Protein AF-A0A7C9AWC9-F1 (afdb_monomer_lite)

Sequence (122 aa):
KKFRRVVVIHDTLMASVVQDVKHISNAESFALQSVSAFTVFLYIWDSMKEKPFQIDPEMIPCIPSSKGCFTLEFANFIAKEYEVLDFESGRLFNTCRLLEGKYMELLERLPINTNKKLFAVG

Structure (mmCIF, N/CA/C/O backbone):
data_AF-A0A7C9AWC9-F1
#
_entry.id   AF-A0A7C9AWC9-F1
#
loop_
_atom_site.group_PDB
_atom_site.id
_atom_site.type_symbol
_atom_site.label_atom_id
_atom_site.label_alt_id
_atom_site.label_comp_id
_atom_site.label_asym_id
_atom_site.label_entity_id
_atom_site.label_seq_id
_atom_site.pdbx_PDB_ins_code
_atom_site.Cartn_x
_atom_site.Cartn_y
_atom_site.Cartn_z
_atom_site.occupancy
_atom_site.B_iso_or_equiv
_atom_site.auth_seq_id
_atom_site.auth_comp_id
_atom_site.auth_asym_id
_atom_site.auth_atom_id
_atom_site.pdbx_PDB_model_num
ATOM 1 N N . LYS A 1 1 ? -25.455 6.642 21.117 1.00 57.78 1 LYS A N 1
ATOM 2 C CA . LYS A 1 1 ? -25.239 5.340 20.430 1.00 57.78 1 LYS A CA 1
ATOM 3 C C . LYS A 1 1 ? -23.757 4.993 20.529 1.00 57.78 1 LYS A C 1
ATOM 5 O O . LYS A 1 1 ? -22.956 5.864 20.227 1.00 57.78 1 LYS A O 1
ATOM 10 N N . LYS A 1 2 ? -23.390 3.782 20.966 1.00 80.38 2 LYS A N 1
ATOM 11 C CA . LYS A 1 2 ? -21.998 3.299 20.977 1.00 80.38 2 LYS A CA 1
ATOM 12 C C . LYS A 1 2 ? -21.868 2.249 19.874 1.00 80.38 2 LYS A C 1
ATOM 14 O O . LYS A 1 2 ? -22.578 1.249 19.912 1.00 80.38 2 LYS A O 1
ATOM 19 N N . PHE A 1 3 ? -21.052 2.511 18.857 1.00 88.50 3 PHE A N 1
ATOM 20 C CA . PHE A 1 3 ? -20.806 1.542 17.787 1.00 88.50 3 PHE A CA 1
ATOM 21 C C . PHE A 1 3 ? -19.911 0.412 18.308 1.00 88.50 3 PHE A C 1
ATOM 23 O O . PHE A 1 3 ? -18.981 0.666 19.069 1.00 88.50 3 PHE A O 1
ATOM 30 N N . ARG A 1 4 ? -20.181 -0.837 17.904 1.00 93.25 4 ARG A N 1
ATOM 31 C CA . ARG A 1 4 ? -19.374 -1.998 18.325 1.00 93.25 4 ARG A CA 1
ATOM 32 C C . ARG A 1 4 ? -17.956 -1.949 17.749 1.00 93.25 4 ARG A C 1
ATOM 34 O O . ARG A 1 4 ? -17.011 -2.285 18.446 1.00 93.25 4 ARG A O 1
ATOM 41 N N . ARG A 1 5 ? -17.832 -1.532 16.489 1.00 95.25 5 ARG A N 1
ATOM 42 C CA . ARG A 1 5 ? -16.582 -1.416 15.733 1.00 95.25 5 ARG A CA 1
ATOM 43 C C . ARG A 1 5 ? -16.707 -0.225 14.795 1.00 95.25 5 ARG A C 1
ATOM 45 O O . ARG A 1 5 ? -17.771 -0.040 14.203 1.00 95.25 5 ARG A O 1
ATOM 52 N N . VAL A 1 6 ? -15.646 0.558 14.683 1.00 95.75 6 VAL A N 1
ATOM 53 C CA . VAL A 1 6 ? -15.516 1.659 13.729 1.00 95.75 6 VAL A CA 1
ATOM 54 C C . VAL A 1 6 ? -14.406 1.285 12.757 1.00 95.75 6 VAL A C 1
ATOM 56 O O . VAL A 1 6 ? -13.356 0.813 13.173 1.00 95.75 6 VAL A O 1
ATOM 59 N N . VAL A 1 7 ? -14.651 1.447 11.462 1.00 96.94 7 VAL A N 1
ATOM 60 C CA . VAL A 1 7 ? -13.637 1.214 10.432 1.00 96.94 7 VAL A CA 1
ATOM 61 C C . VAL A 1 7 ? -13.411 2.529 9.711 1.00 96.94 7 VAL A C 1
ATOM 63 O O . VAL A 1 7 ? -14.366 3.126 9.216 1.00 96.94 7 VAL A O 1
ATOM 66 N N . VAL A 1 8 ? -12.162 2.981 9.678 1.00 97.62 8 VAL A N 1
ATOM 67 C CA . VAL A 1 8 ? -11.756 4.199 8.978 1.00 97.62 8 VAL A CA 1
ATOM 68 C C . VAL A 1 8 ? -10.982 3.800 7.733 1.00 97.62 8 VAL A C 1
ATOM 70 O O . VAL A 1 8 ? -9.900 3.232 7.826 1.00 97.62 8 VAL A O 1
ATOM 73 N N . ILE A 1 9 ? -11.536 4.093 6.562 1.00 97.75 9 ILE A N 1
ATOM 74 C CA . ILE A 1 9 ? -10.826 3.945 5.291 1.00 97.75 9 ILE A CA 1
ATOM 75 C C . ILE A 1 9 ? -10.376 5.337 4.873 1.00 97.75 9 ILE A C 1
ATOM 77 O O . ILE A 1 9 ? -11.185 6.263 4.850 1.00 97.75 9 ILE A O 1
ATOM 81 N N . HIS A 1 10 ? -9.096 5.486 4.567 1.00 97.44 10 HIS A N 1
ATOM 82 C CA . HIS A 1 10 ? -8.514 6.761 4.167 1.00 97.44 10 HIS A CA 1
ATOM 83 C C . HIS A 1 10 ? -7.586 6.564 2.975 1.00 97.44 10 HIS A C 1
ATOM 85 O O . HIS A 1 10 ? -7.030 5.483 2.796 1.00 97.44 10 HIS A O 1
ATOM 91 N N . ASP A 1 11 ? -7.398 7.605 2.170 1.00 96.88 11 ASP A N 1
ATOM 92 C CA . ASP A 1 11 ? -6.345 7.595 1.157 1.00 96.88 11 ASP A CA 1
ATOM 93 C C . ASP A 1 11 ? -4.965 7.524 1.837 1.00 96.88 11 ASP A C 1
ATOM 95 O O . ASP A 1 11 ? -4.769 8.028 2.951 1.00 96.88 11 ASP A O 1
ATOM 99 N N . THR A 1 12 ? -4.002 6.877 1.185 1.00 95.44 12 THR A N 1
ATOM 100 C CA . THR A 1 12 ? -2.618 6.787 1.677 1.00 95.44 12 THR A CA 1
ATOM 101 C C . THR A 1 12 ? -1.940 8.141 1.875 1.00 95.44 12 THR A C 1
ATOM 103 O O . THR A 1 12 ? -1.086 8.249 2.747 1.00 95.44 12 THR A O 1
ATOM 106 N N . LEU A 1 13 ? -2.357 9.178 1.142 1.00 96.06 13 LEU A N 1
ATOM 107 C CA . LEU A 1 13 ? -1.848 10.546 1.276 1.00 96.06 13 LEU A CA 1
ATOM 108 C C . LEU A 1 13 ? -2.618 11.395 2.306 1.00 96.06 13 LEU A C 1
ATOM 110 O O . LEU A 1 13 ? -2.457 12.610 2.350 1.00 96.06 13 LEU A O 1
ATOM 114 N N . MET A 1 14 ? -3.480 10.770 3.113 1.00 96.94 14 MET A N 1
ATOM 115 C CA . MET A 1 14 ? -4.240 11.414 4.196 1.00 96.94 14 MET A CA 1
ATOM 116 C C . MET A 1 14 ? -3.867 10.860 5.580 1.00 96.94 14 MET A C 1
ATOM 118 O O . MET A 1 14 ? -4.594 11.073 6.553 1.00 96.94 14 MET A O 1
ATOM 122 N N . ALA A 1 15 ? -2.761 10.122 5.676 1.00 96.31 15 ALA A N 1
ATOM 123 C CA . ALA A 1 15 ? -2.325 9.428 6.882 1.00 96.31 15 ALA A CA 1
ATOM 124 C C . ALA A 1 15 ? -2.167 10.381 8.077 1.00 96.31 15 ALA A C 1
ATOM 126 O O . ALA A 1 15 ? -2.650 10.086 9.171 1.00 96.31 15 ALA A O 1
ATOM 127 N N . SER A 1 16 ? -1.565 11.552 7.862 1.00 97.31 16 SER A N 1
ATOM 128 C CA . SER A 1 16 ? -1.347 12.563 8.904 1.00 97.31 16 SER A CA 1
ATOM 129 C C . SER A 1 16 ? -2.634 13.154 9.476 1.00 97.31 16 SER A C 1
ATOM 131 O O . SER A 1 16 ? -2.676 13.519 10.652 1.00 97.31 16 SER A O 1
ATOM 133 N N . VAL A 1 17 ? -3.704 13.189 8.682 1.00 97.12 17 VAL A N 1
ATOM 134 C CA . VAL A 1 17 ? -5.010 13.728 9.081 1.00 97.12 17 VAL A CA 1
ATOM 135 C C . VAL A 1 17 ? -5.775 12.746 9.968 1.00 97.12 17 VAL A C 1
ATOM 137 O O . VAL A 1 17 ? -6.533 13.161 10.842 1.00 97.12 17 VAL A O 1
ATOM 140 N N . VAL A 1 18 ? -5.581 11.442 9.759 1.00 96.75 18 VAL A N 1
ATOM 141 C CA . VAL A 1 18 ? -6.336 10.381 10.449 1.00 96.75 18 VAL A CA 1
ATOM 142 C C . VAL A 1 18 ? -5.506 9.587 11.464 1.00 96.75 18 VAL A C 1
ATOM 144 O O . VAL A 1 18 ? -6.009 8.627 12.045 1.00 96.75 18 VAL A O 1
ATOM 147 N N . GLN A 1 19 ? -4.257 9.980 11.717 1.00 96.69 19 GLN A N 1
ATOM 148 C CA . GLN A 1 19 ? -3.327 9.257 12.596 1.00 96.69 19 GLN A CA 1
ATOM 149 C C . GLN A 1 19 ? -3.853 9.025 14.024 1.00 96.69 19 GLN A C 1
ATOM 151 O O . GLN A 1 19 ? -3.482 8.042 14.669 1.00 96.69 19 GLN A O 1
ATOM 156 N N . ASP A 1 20 ? -4.744 9.891 14.515 1.00 96.44 20 ASP A N 1
ATOM 157 C CA . ASP A 1 20 ? -5.314 9.801 15.863 1.00 96.44 20 ASP A CA 1
ATOM 158 C C . ASP A 1 20 ? -6.317 8.650 16.021 1.00 96.44 20 ASP A C 1
ATOM 160 O O . ASP A 1 20 ? -6.676 8.287 17.143 1.00 96.44 20 ASP A O 1
ATOM 164 N N . VAL A 1 21 ? -6.730 8.008 14.918 1.00 96.12 21 VAL A N 1
ATOM 165 C CA . VAL A 1 21 ? -7.603 6.821 14.941 1.00 96.12 21 VAL A CA 1
ATOM 166 C C . VAL A 1 21 ? -7.019 5.709 15.812 1.00 96.12 21 VAL A C 1
ATOM 168 O O . VAL A 1 21 ? -7.776 5.009 16.483 1.00 96.12 21 VAL A O 1
ATOM 171 N N . LYS A 1 22 ? -5.686 5.602 15.896 1.00 94.31 22 LYS A N 1
ATOM 172 C CA . LYS A 1 22 ? -4.985 4.631 16.755 1.00 94.31 22 LYS A CA 1
ATOM 173 C C . LYS A 1 22 ? -5.307 4.764 18.249 1.00 94.31 22 LYS A C 1
ATOM 175 O O . LYS A 1 22 ? -5.092 3.825 19.008 1.00 94.31 22 LYS A O 1
ATOM 180 N N . HIS A 1 23 ? -5.810 5.921 18.684 1.00 96.06 23 HIS A N 1
ATOM 181 C CA . HIS A 1 23 ? -6.194 6.180 20.073 1.00 96.06 23 HIS A CA 1
ATOM 182 C C . HIS A 1 23 ? -7.655 5.802 20.375 1.00 96.06 23 HIS A C 1
ATOM 184 O O . HIS A 1 23 ? -8.081 5.846 21.530 1.00 96.06 23 HIS A O 1
ATOM 190 N N . ILE A 1 24 ? -8.431 5.402 19.363 1.00 95.44 24 ILE A N 1
ATOM 191 C CA . ILE A 1 24 ? -9.828 4.994 19.511 1.00 95.44 24 ILE A CA 1
ATOM 192 C C . ILE A 1 24 ? -9.885 3.471 19.687 1.00 95.44 24 ILE A C 1
ATOM 194 O O . ILE A 1 24 ? -9.673 2.709 18.751 1.00 95.44 24 ILE A O 1
ATOM 198 N N . SER A 1 25 ? -10.231 3.012 20.891 1.00 93.88 25 SER A N 1
ATOM 199 C CA . SER A 1 25 ? -10.108 1.599 21.294 1.00 93.88 25 SER A CA 1
ATOM 200 C C . SER A 1 25 ? -10.940 0.587 20.497 1.00 93.88 25 SER A C 1
ATOM 202 O O . SER A 1 25 ? -10.645 -0.604 20.528 1.00 93.88 25 SER A O 1
ATOM 204 N N . ASN A 1 26 ? -11.992 1.028 19.806 1.00 95.62 26 ASN A N 1
ATOM 205 C CA . ASN A 1 26 ? -12.842 0.187 18.962 1.00 95.62 26 ASN A CA 1
ATOM 206 C C . ASN A 1 26 ? -12.745 0.548 17.471 1.00 95.62 26 ASN A C 1
ATOM 208 O O . ASN A 1 26 ? -13.649 0.181 16.710 1.00 95.62 26 ASN A O 1
ATOM 212 N N . ALA A 1 27 ? -11.708 1.291 17.074 1.00 96.06 27 ALA A N 1
ATOM 213 C CA . ALA A 1 27 ? -11.456 1.641 15.687 1.00 96.06 27 ALA A CA 1
ATOM 214 C C . ALA A 1 27 ? -10.315 0.819 15.085 1.00 96.06 27 ALA A C 1
ATOM 216 O O . ALA A 1 27 ? -9.322 0.523 15.741 1.00 96.06 27 ALA A O 1
ATOM 217 N N . GLU A 1 28 ? -10.458 0.507 13.806 1.00 96.12 28 GLU A N 1
ATOM 218 C CA . GLU A 1 28 ? -9.381 0.024 12.947 1.00 96.12 28 GLU A CA 1
ATOM 219 C C . GLU A 1 28 ? -9.308 0.932 11.722 1.00 96.12 28 GLU A C 1
ATOM 221 O O . GLU A 1 28 ? -10.341 1.415 11.243 1.00 96.12 28 GLU A O 1
ATOM 226 N N . SER A 1 29 ? -8.106 1.147 11.196 1.00 97.25 29 SER A N 1
ATOM 227 C CA . SER A 1 29 ? -7.905 1.909 9.965 1.00 97.25 29 SER A CA 1
ATOM 228 C C . SER A 1 29 ? -7.371 1.041 8.833 1.00 97.25 29 SER A C 1
ATOM 230 O O . SER A 1 29 ? -6.636 0.078 9.050 1.00 97.25 29 SER A O 1
ATOM 232 N N . PHE A 1 30 ? -7.750 1.395 7.608 1.00 97.69 30 PHE A N 1
ATOM 233 C CA . PHE A 1 30 ? -7.255 0.786 6.383 1.00 97.69 30 PHE A CA 1
ATOM 234 C C . PHE A 1 30 ? -6.844 1.878 5.400 1.00 97.69 30 PHE A C 1
ATOM 236 O O . PHE A 1 30 ? -7.646 2.754 5.066 1.00 97.69 30 PHE A O 1
ATOM 243 N N . ALA A 1 31 ? -5.610 1.792 4.910 1.00 97.44 31 ALA A N 1
ATOM 244 C CA . ALA A 1 31 ? -5.096 2.723 3.917 1.00 97.44 31 ALA A CA 1
ATOM 245 C C . ALA A 1 31 ? -5.468 2.243 2.506 1.00 97.44 31 ALA A C 1
ATOM 247 O O . ALA A 1 31 ? -5.138 1.121 2.113 1.00 97.44 31 ALA A O 1
ATOM 248 N N . LEU A 1 32 ? -6.162 3.082 1.746 1.00 97.69 32 LEU A N 1
ATOM 249 C CA . LEU A 1 32 ? -6.547 2.832 0.365 1.00 97.69 32 LEU A CA 1
ATOM 250 C C . LEU A 1 32 ? -5.441 3.306 -0.582 1.00 97.69 32 LEU A C 1
ATOM 252 O O . LEU A 1 32 ? -5.138 4.494 -0.665 1.00 97.69 32 LEU A O 1
ATOM 256 N N . GLN A 1 33 ? -4.884 2.356 -1.322 1.00 96.31 33 GLN A N 1
ATOM 257 C CA . GLN A 1 33 ? -4.035 2.547 -2.485 1.00 96.31 33 GLN A CA 1
ATOM 258 C C . GLN A 1 33 ? -4.932 2.663 -3.716 1.00 96.31 33 GLN A C 1
ATOM 260 O O . GLN A 1 33 ? -5.451 1.673 -4.239 1.00 96.31 33 GLN A O 1
ATOM 265 N N . SER A 1 34 ? -5.154 3.904 -4.138 1.00 93.81 34 SER A N 1
ATOM 266 C CA . SER A 1 34 ? -5.959 4.255 -5.311 1.00 93.81 34 SER A CA 1
ATOM 267 C C . SER A 1 34 ? -5.199 4.081 -6.633 1.00 93.81 34 SER A C 1
ATOM 269 O O . SER A 1 34 ? -5.808 4.095 -7.702 1.00 93.81 34 SER A O 1
ATOM 271 N N . VAL A 1 35 ? -3.881 3.883 -6.557 1.00 93.75 35 VAL A N 1
ATOM 272 C CA . VAL A 1 35 ? -2.981 3.660 -7.692 1.00 93.75 35 VAL A CA 1
ATOM 273 C C . VAL A 1 35 ? -2.771 2.155 -7.908 1.00 93.75 35 VAL A C 1
ATOM 275 O O . VAL A 1 35 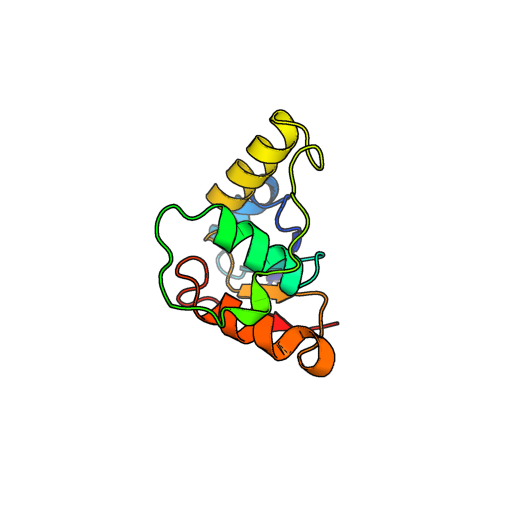? -2.887 1.362 -6.973 1.00 93.75 35 VAL A O 1
ATOM 278 N N . SER A 1 36 ? -2.453 1.760 -9.143 1.00 94.69 36 SER A N 1
ATOM 279 C CA . SER A 1 36 ? -2.211 0.362 -9.512 1.00 94.69 36 SER A CA 1
ATOM 280 C C . SER A 1 36 ? -1.118 -0.293 -8.658 1.00 94.69 36 SER A C 1
ATOM 282 O O . SER A 1 36 ? -0.125 0.350 -8.291 1.00 94.69 36 SER A O 1
ATOM 284 N N . ALA A 1 37 ? -1.270 -1.589 -8.3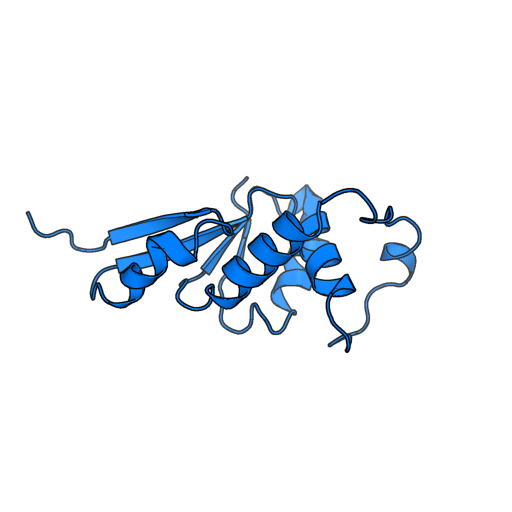63 1.00 96.00 37 ALA A N 1
ATOM 285 C CA . ALA A 1 37 ? -0.299 -2.329 -7.553 1.00 96.00 37 ALA A CA 1
ATOM 286 C C . ALA A 1 37 ? 1.088 -2.352 -8.214 1.00 96.00 37 ALA A C 1
ATOM 288 O O . ALA A 1 37 ? 2.101 -2.248 -7.521 1.00 96.00 37 ALA A O 1
ATOM 289 N N . PHE A 1 38 ? 1.125 -2.404 -9.550 1.00 93.50 38 PHE A N 1
ATOM 290 C CA . PHE A 1 38 ? 2.324 -2.202 -10.361 1.00 93.50 38 PHE A CA 1
ATOM 291 C C . PHE A 1 38 ? 3.084 -0.929 -9.978 1.00 93.50 38 PHE A C 1
ATOM 293 O O . PHE A 1 38 ? 4.267 -0.979 -9.638 1.00 93.50 38 PHE A O 1
ATOM 300 N N . THR A 1 39 ? 2.397 0.214 -10.011 1.00 91.56 39 THR A N 1
ATOM 301 C CA . THR A 1 39 ? 3.021 1.524 -9.801 1.00 91.56 39 THR A CA 1
ATOM 302 C C . THR A 1 39 ? 3.489 1.672 -8.360 1.00 91.56 39 THR A C 1
ATOM 304 O O . THR A 1 39 ? 4.607 2.122 -8.122 1.00 91.56 39 THR A O 1
ATOM 307 N N . VAL A 1 40 ? 2.662 1.249 -7.395 1.00 93.88 40 VAL A N 1
ATOM 308 C CA . VAL A 1 40 ? 3.003 1.308 -5.966 1.00 93.88 40 VAL A CA 1
ATOM 309 C C . VAL A 1 40 ? 4.231 0.449 -5.673 1.00 93.88 40 VAL A C 1
ATOM 311 O O . VAL A 1 40 ? 5.159 0.918 -5.014 1.00 93.88 40 VAL A O 1
ATOM 314 N N . PHE A 1 41 ? 4.272 -0.785 -6.189 1.00 94.00 41 PHE A N 1
ATOM 315 C CA . PHE A 1 41 ? 5.421 -1.666 -6.004 1.00 94.00 41 PHE A CA 1
ATOM 316 C C . PHE A 1 41 ? 6.696 -1.034 -6.557 1.00 94.00 41 PHE A C 1
ATOM 318 O O . PHE A 1 41 ? 7.682 -0.940 -5.833 1.00 94.00 41 PHE A O 1
ATOM 325 N N . LEU A 1 42 ? 6.677 -0.586 -7.814 1.00 90.69 42 LEU A N 1
ATOM 326 C CA . LEU A 1 42 ? 7.865 -0.043 -8.464 1.00 90.69 42 LEU A CA 1
ATOM 327 C C . LEU A 1 42 ? 8.344 1.259 -7.832 1.00 90.69 42 LEU A C 1
ATOM 329 O O . LEU A 1 42 ? 9.547 1.440 -7.686 1.00 90.69 42 LEU A O 1
ATOM 333 N N . TYR A 1 43 ? 7.426 2.133 -7.420 1.00 89.56 43 TYR A N 1
ATOM 334 C CA . TYR A 1 43 ? 7.779 3.367 -6.726 1.00 89.56 43 TYR A CA 1
ATOM 335 C C . TYR A 1 43 ? 8.497 3.075 -5.405 1.00 89.56 43 TYR A C 1
ATOM 337 O O . TYR A 1 43 ? 9.582 3.602 -5.154 1.00 89.56 43 TYR A O 1
ATOM 345 N N . ILE A 1 44 ? 7.932 2.181 -4.580 1.00 91.25 44 ILE A N 1
ATOM 346 C CA . ILE A 1 44 ? 8.576 1.775 -3.327 1.00 91.25 44 ILE A CA 1
ATOM 347 C C . ILE A 1 44 ? 9.909 1.100 -3.643 1.00 91.25 44 ILE A C 1
ATOM 349 O O . ILE A 1 44 ? 10.928 1.480 -3.074 1.00 91.25 44 ILE A O 1
ATOM 353 N N . TRP A 1 45 ? 9.923 0.158 -4.587 1.00 91.50 45 TRP A N 1
ATOM 354 C CA . TRP A 1 45 ? 11.118 -0.573 -4.982 1.00 91.50 45 TRP A CA 1
ATOM 355 C C . TRP A 1 45 ? 12.247 0.367 -5.375 1.00 91.50 45 TRP A C 1
ATOM 357 O O . TRP A 1 45 ? 13.328 0.246 -4.811 1.00 91.50 45 TRP A O 1
ATOM 367 N N . ASP A 1 46 ? 12.016 1.310 -6.290 1.00 87.69 46 ASP A N 1
ATOM 368 C CA . ASP A 1 46 ? 13.016 2.264 -6.778 1.00 87.69 46 ASP A CA 1
ATOM 369 C C . ASP A 1 46 ? 13.559 3.157 -5.653 1.00 87.69 46 ASP A C 1
ATOM 371 O O . ASP A 1 46 ? 14.770 3.347 -5.551 1.00 87.69 46 ASP A O 1
ATOM 375 N N . SER A 1 47 ? 12.693 3.585 -4.725 1.00 86.81 47 SER A N 1
ATOM 376 C CA . SER A 1 47 ? 13.081 4.422 -3.580 1.00 86.81 47 SER A CA 1
ATOM 377 C C . SER A 1 47 ? 13.987 3.723 -2.549 1.00 86.81 47 SER A C 1
ATOM 379 O O . SER A 1 47 ? 14.676 4.387 -1.768 1.00 86.81 47 SER A O 1
ATOM 381 N N . MET A 1 48 ? 14.019 2.385 -2.528 1.00 89.38 48 MET A N 1
ATOM 382 C CA . MET A 1 48 ? 14.835 1.622 -1.580 1.00 89.38 48 MET A CA 1
ATOM 383 C C . MET A 1 48 ? 16.307 1.591 -2.002 1.00 89.38 48 MET A C 1
ATOM 385 O O . MET A 1 48 ? 16.644 1.141 -3.101 1.00 89.38 48 MET A O 1
ATOM 389 N N . LYS A 1 49 ? 17.201 1.979 -1.083 1.00 91.19 49 LYS A N 1
ATOM 390 C CA . LYS A 1 49 ? 18.660 1.855 -1.265 1.00 91.19 49 LYS A CA 1
ATOM 391 C C . LYS A 1 49 ? 19.103 0.399 -1.410 1.00 91.19 49 LYS A C 1
ATOM 393 O O . LYS A 1 49 ? 19.935 0.089 -2.255 1.00 91.19 49 LYS A O 1
ATOM 398 N N . GLU A 1 50 ? 18.522 -0.485 -0.603 1.00 93.31 50 GLU A N 1
ATOM 399 C CA . GLU A 1 50 ? 18.810 -1.918 -0.595 1.00 93.31 50 GLU A CA 1
ATOM 400 C C . GLU A 1 50 ? 17.573 -2.688 -1.049 1.00 93.31 50 GLU A C 1
ATOM 402 O O . GLU A 1 50 ? 16.468 -2.461 -0.552 1.00 93.31 50 GLU A O 1
ATOM 407 N N . LYS A 1 51 ? 17.750 -3.592 -2.017 1.00 93.12 51 LYS A N 1
ATOM 408 C CA . LYS A 1 51 ? 16.656 -4.419 -2.525 1.00 93.12 51 LYS A CA 1
ATOM 409 C C . LYS A 1 51 ? 16.524 -5.663 -1.635 1.00 93.12 51 LYS A C 1
ATOM 411 O O . LYS A 1 51 ? 17.457 -6.463 -1.601 1.00 93.12 51 LYS A O 1
ATOM 416 N N . PRO A 1 52 ? 15.396 -5.859 -0.924 1.00 93.38 52 PRO A N 1
ATOM 417 C CA . PRO A 1 52 ? 15.256 -6.931 0.070 1.00 93.38 52 PRO A CA 1
ATOM 418 C C . PRO A 1 52 ? 15.190 -8.340 -0.539 1.00 93.38 52 PRO A C 1
ATOM 420 O O . PRO A 1 52 ? 15.264 -9.333 0.178 1.00 93.38 52 PRO A O 1
ATOM 423 N N . PHE A 1 53 ? 15.016 -8.445 -1.856 1.00 94.19 53 PHE A N 1
ATOM 424 C CA . PHE A 1 53 ? 14.974 -9.708 -2.583 1.00 94.19 53 PHE A CA 1
ATOM 425 C C . PHE A 1 53 ? 15.349 -9.505 -4.056 1.00 94.19 53 PHE A C 1
ATOM 427 O O . PHE A 1 53 ? 15.576 -8.386 -4.508 1.00 94.19 53 PHE A O 1
ATOM 434 N N . GLN A 1 54 ? 15.419 -10.591 -4.821 1.00 90.81 54 GLN A N 1
ATOM 435 C CA . GLN A 1 54 ? 15.563 -10.521 -6.274 1.00 90.81 54 GLN A CA 1
ATOM 436 C C . GLN A 1 54 ? 14.187 -10.456 -6.939 1.00 90.81 54 GLN A C 1
ATOM 438 O O . GLN A 1 54 ? 13.250 -11.147 -6.521 1.00 90.81 54 GLN A O 1
ATOM 443 N N . ILE A 1 55 ? 14.086 -9.623 -7.972 1.00 89.69 55 ILE A N 1
ATOM 444 C CA . ILE A 1 55 ? 12.952 -9.590 -8.894 1.00 89.69 55 ILE A CA 1
ATOM 445 C C . ILE A 1 55 ? 13.392 -10.135 -10.246 1.00 89.69 55 ILE A C 1
ATOM 447 O O . ILE A 1 55 ? 14.570 -10.091 -10.594 1.00 89.69 55 ILE A O 1
ATOM 451 N N . ASP A 1 56 ? 12.424 -10.650 -10.985 1.00 85.44 56 ASP A N 1
ATOM 452 C CA . ASP A 1 56 ? 12.601 -11.121 -12.350 1.00 85.44 56 ASP A CA 1
ATOM 453 C C . ASP A 1 56 ? 13.157 -9.985 -13.241 1.00 85.44 56 ASP A C 1
ATOM 455 O O . ASP A 1 56 ? 12.516 -8.930 -13.342 1.00 85.44 56 ASP A O 1
ATOM 459 N N . PRO A 1 57 ? 14.343 -10.160 -13.860 1.00 79.44 57 PRO A N 1
ATOM 460 C CA . PRO A 1 57 ? 14.970 -9.139 -14.692 1.00 79.44 57 PRO A CA 1
ATOM 461 C C . PRO A 1 57 ? 14.097 -8.668 -15.852 1.00 79.44 57 PRO A C 1
ATOM 463 O O . PRO A 1 57 ? 14.258 -7.527 -16.271 1.00 79.44 57 PRO A O 1
ATOM 466 N N . GLU A 1 58 ? 13.163 -9.490 -16.340 1.00 79.19 58 GLU A N 1
ATOM 467 C CA . GLU A 1 58 ? 12.233 -9.125 -17.417 1.00 79.19 58 GLU A CA 1
ATOM 468 C C . GLU A 1 58 ? 11.163 -8.115 -16.967 1.00 79.19 58 GLU A C 1
ATOM 470 O O . GLU A 1 58 ? 10.511 -7.487 -17.799 1.00 79.19 58 GLU A O 1
ATOM 475 N N . MET A 1 59 ? 11.002 -7.885 -15.658 1.00 74.62 59 MET A N 1
ATOM 476 C CA . MET A 1 59 ? 10.079 -6.874 -15.116 1.00 74.62 59 MET A CA 1
ATOM 477 C C . MET A 1 59 ? 10.647 -5.451 -15.117 1.00 74.62 59 MET A C 1
ATOM 479 O O . MET A 1 59 ? 9.898 -4.484 -14.998 1.00 74.62 59 MET A O 1
ATOM 483 N N . ILE A 1 60 ? 11.969 -5.326 -15.200 1.00 68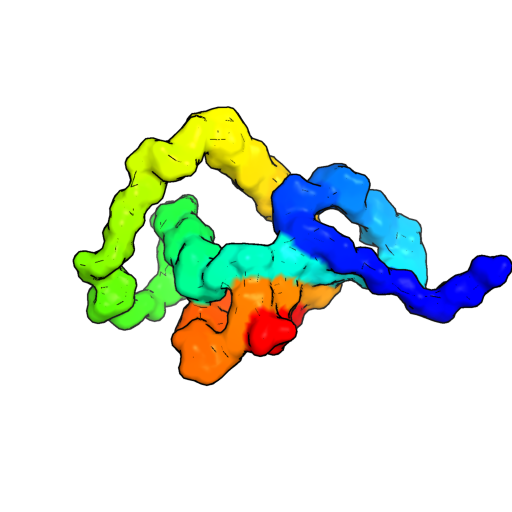.00 60 ILE A N 1
ATOM 484 C CA . ILE A 1 60 ? 12.723 -4.072 -15.128 1.00 68.00 60 ILE A CA 1
ATOM 485 C C . ILE A 1 60 ? 12.830 -3.304 -16.467 1.00 68.00 60 ILE A C 1
ATOM 487 O O . ILE A 1 60 ? 12.823 -2.073 -16.411 1.00 68.00 60 ILE A O 1
ATOM 491 N N . PRO A 1 61 ? 12.918 -3.916 -17.674 1.00 58.78 61 PRO A N 1
ATOM 492 C CA . PRO A 1 61 ? 13.428 -3.218 -18.858 1.00 58.78 61 PRO A CA 1
ATOM 493 C C . PRO A 1 61 ? 12.489 -2.148 -19.430 1.00 58.78 61 PRO A C 1
ATOM 495 O O . PRO A 1 61 ? 12.886 -1.420 -20.335 1.00 58.78 61 PRO A O 1
ATOM 498 N N . CYS A 1 62 ? 11.252 -2.041 -18.936 1.00 69.38 62 CYS A N 1
ATOM 499 C CA . CYS A 1 62 ? 10.218 -1.183 -19.523 1.00 69.38 62 CYS A CA 1
ATOM 500 C C . CYS A 1 62 ? 9.628 -0.153 -18.550 1.00 69.38 62 CYS A C 1
ATOM 502 O O . CYS A 1 62 ? 8.550 0.378 -18.811 1.00 69.38 62 CYS A O 1
ATOM 504 N N . ILE A 1 63 ? 10.297 0.137 -17.431 1.00 74.06 63 ILE A N 1
ATOM 505 C CA . ILE A 1 63 ? 9.779 1.102 -16.453 1.00 74.06 63 ILE A CA 1
ATOM 506 C C . ILE A 1 63 ? 10.086 2.530 -16.935 1.00 74.06 63 ILE A C 1
ATOM 508 O O . ILE A 1 63 ? 11.261 2.885 -17.068 1.00 74.06 63 ILE A O 1
ATOM 512 N N . PRO A 1 64 ? 9.070 3.372 -17.201 1.00 76.75 64 PRO A N 1
ATOM 513 C CA . PRO A 1 64 ? 9.302 4.766 -17.549 1.00 76.75 64 PRO A CA 1
ATOM 514 C C . PRO A 1 64 ? 9.898 5.524 -16.358 1.00 76.75 64 PRO A C 1
ATOM 516 O O . PRO A 1 64 ? 9.564 5.266 -15.201 1.00 76.75 64 PRO A O 1
ATOM 519 N N . SER A 1 65 ? 10.772 6.491 -16.638 1.00 80.75 65 SER A N 1
ATOM 520 C CA . SER A 1 65 ? 11.326 7.346 -15.588 1.00 80.75 65 SER A CA 1
ATOM 521 C C . SER A 1 65 ? 10.217 8.158 -14.915 1.00 80.75 65 SER A C 1
ATOM 523 O O . SER A 1 65 ? 9.417 8.795 -15.595 1.00 80.75 65 SER A O 1
ATOM 525 N N . SER A 1 66 ? 10.224 8.202 -13.582 1.00 79.50 66 SER A N 1
ATOM 526 C CA . SER A 1 66 ? 9.368 9.089 -12.783 1.00 79.50 66 SER A CA 1
ATOM 527 C C . SER A 1 66 ? 9.875 10.541 -12.746 1.00 79.50 66 SER A C 1
ATOM 529 O O . SER A 1 66 ? 9.257 11.415 -12.129 1.00 79.50 66 SER A O 1
ATOM 531 N N . LYS A 1 67 ? 11.013 10.835 -13.396 1.00 84.56 67 LYS A N 1
ATOM 532 C CA . LYS A 1 67 ? 11.614 12.170 -13.414 1.00 84.56 67 LYS A CA 1
ATOM 533 C C . LYS A 1 67 ? 10.668 13.165 -14.084 1.00 84.56 67 LYS A C 1
ATOM 535 O O . LYS A 1 67 ? 10.354 13.045 -15.262 1.00 84.56 67 LYS A O 1
ATOM 540 N N . GLY A 1 68 ? 10.268 14.184 -13.329 1.00 87.69 68 GLY A N 1
ATOM 541 C CA . GLY A 1 68 ? 9.334 15.210 -13.792 1.00 87.69 68 GLY A CA 1
ATOM 542 C C . GLY A 1 68 ? 7.856 14.847 -13.627 1.00 87.69 68 GLY A C 1
ATOM 543 O O . GLY A 1 68 ? 7.018 15.697 -13.902 1.00 87.69 68 GLY A O 1
ATOM 544 N N . CYS A 1 69 ? 7.518 13.646 -13.133 1.00 89.31 69 CYS A N 1
ATOM 545 C CA . CYS A 1 69 ? 6.131 13.292 -12.809 1.00 89.31 69 CYS A CA 1
ATOM 546 C C . CYS A 1 69 ? 5.601 14.060 -11.592 1.00 89.31 69 CYS A C 1
ATOM 548 O O . CYS A 1 69 ? 4.409 14.342 -11.517 1.00 89.31 69 CYS A O 1
ATOM 550 N N . PHE A 1 70 ? 6.486 14.413 -10.656 1.00 90.56 70 PHE A N 1
ATOM 551 C CA . PHE A 1 70 ? 6.143 15.139 -9.438 1.00 90.56 70 PHE A CA 1
ATOM 552 C C . PHE A 1 70 ? 7.089 16.315 -9.213 1.00 90.56 70 PHE A C 1
ATOM 554 O O . PHE A 1 70 ? 8.274 16.260 -9.556 1.00 90.56 70 PHE A O 1
ATOM 561 N N . THR A 1 71 ? 6.568 17.375 -8.595 1.00 95.75 71 THR A N 1
ATOM 562 C CA . THR A 1 71 ? 7.417 18.409 -8.001 1.00 95.75 71 THR A CA 1
ATOM 563 C C . THR A 1 71 ? 8.150 17.830 -6.792 1.00 95.75 71 THR A C 1
ATOM 565 O O . THR A 1 71 ? 7.689 16.870 -6.171 1.00 95.75 71 THR A O 1
ATOM 568 N N . LEU A 1 72 ? 9.283 18.433 -6.423 1.00 94.50 72 LEU A N 1
ATOM 569 C CA . LEU A 1 72 ? 10.008 18.036 -5.213 1.00 94.50 72 LEU A CA 1
ATOM 570 C C . LEU A 1 72 ? 9.129 18.174 -3.960 1.00 94.50 72 LEU A C 1
ATOM 572 O O . LEU A 1 72 ? 9.153 17.309 -3.092 1.00 94.50 72 LEU A O 1
ATOM 576 N N . GLU A 1 73 ? 8.324 19.234 -3.889 1.00 96.81 73 GLU A N 1
ATOM 577 C CA . GLU A 1 73 ? 7.377 19.455 -2.794 1.00 96.81 73 GLU A CA 1
ATOM 578 C C . GLU A 1 73 ? 6.370 18.307 -2.674 1.00 96.81 73 GLU A C 1
ATOM 580 O O . GLU A 1 73 ? 6.179 17.768 -1.585 1.00 96.81 73 GLU A O 1
ATOM 585 N N . PHE A 1 74 ? 5.781 17.878 -3.792 1.00 95.25 74 PHE A N 1
ATOM 586 C CA . PHE A 1 74 ? 4.805 16.796 -3.778 1.00 95.25 74 PHE A CA 1
ATOM 587 C C . PHE A 1 74 ? 5.447 15.439 -3.466 1.00 95.25 74 PHE A C 1
ATOM 589 O O . PHE A 1 74 ? 4.892 14.664 -2.692 1.00 95.25 74 PHE A O 1
ATOM 596 N N . ALA A 1 75 ? 6.647 15.166 -3.985 1.00 92.81 75 ALA A N 1
ATOM 597 C CA . ALA A 1 75 ? 7.396 13.957 -3.636 1.00 92.81 75 ALA A CA 1
ATOM 598 C C . ALA A 1 75 ? 7.727 13.900 -2.131 1.00 92.81 75 ALA A C 1
ATOM 600 O O . ALA A 1 75 ? 7.565 12.854 -1.500 1.00 92.81 75 ALA A O 1
ATOM 601 N N . ASN A 1 76 ? 8.117 15.034 -1.539 1.00 94.81 76 ASN A N 1
ATOM 602 C CA . ASN A 1 76 ? 8.356 15.144 -0.099 1.00 94.81 76 ASN A CA 1
ATOM 603 C C . ASN A 1 76 ? 7.065 14.964 0.712 1.00 94.81 76 ASN A C 1
ATOM 605 O O . ASN A 1 76 ? 7.090 14.336 1.769 1.00 94.81 76 ASN A O 1
ATOM 609 N N . PHE A 1 77 ? 5.938 15.485 0.221 1.00 96.19 77 PHE A N 1
ATOM 610 C CA . PHE A 1 77 ? 4.630 15.267 0.836 1.00 96.19 77 PHE A CA 1
ATOM 611 C C . PHE A 1 77 ? 4.249 13.782 0.840 1.00 96.19 77 PHE A C 1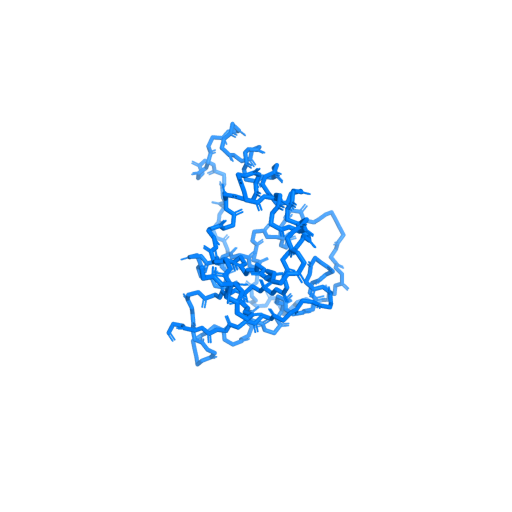
ATOM 613 O O . PHE A 1 77 ? 3.914 13.255 1.897 1.00 96.19 77 PHE A O 1
ATOM 620 N N . ILE A 1 78 ? 4.390 13.082 -0.294 1.00 94.19 78 ILE A N 1
ATOM 621 C CA . ILE A 1 78 ? 4.162 11.630 -0.370 1.00 94.19 78 ILE A CA 1
ATOM 622 C C . ILE A 1 78 ? 5.036 10.901 0.654 1.00 94.19 78 ILE A C 1
ATOM 624 O O . ILE A 1 78 ? 4.523 10.098 1.427 1.00 94.19 78 ILE A O 1
ATOM 628 N N . ALA A 1 79 ? 6.341 11.190 0.687 1.00 93.12 79 ALA A N 1
ATOM 629 C CA . ALA A 1 79 ? 7.257 10.547 1.627 1.00 93.12 79 ALA A CA 1
ATOM 630 C C . ALA A 1 79 ? 6.810 10.749 3.085 1.00 93.12 79 ALA A C 1
ATOM 632 O O . ALA A 1 79 ? 6.719 9.780 3.834 1.00 93.12 79 ALA A O 1
ATOM 633 N N . LYS A 1 80 ? 6.435 11.979 3.454 1.00 95.75 80 LYS A N 1
ATOM 634 C CA . LYS A 1 80 ? 5.948 12.311 4.797 1.00 95.75 80 LYS A CA 1
ATOM 635 C C . LYS A 1 80 ? 4.665 11.562 5.164 1.00 95.75 80 LYS A C 1
ATOM 637 O O . LYS A 1 80 ? 4.547 11.079 6.284 1.00 95.75 80 LYS A O 1
ATOM 642 N N . GLU A 1 81 ? 3.705 11.449 4.250 1.00 96.06 81 GLU A N 1
ATOM 643 C CA . GLU A 1 81 ? 2.475 10.693 4.520 1.00 96.06 81 GLU A CA 1
ATOM 644 C C . GLU A 1 81 ? 2.773 9.197 4.716 1.00 96.06 81 GLU A C 1
ATOM 646 O O . GLU A 1 81 ? 2.236 8.576 5.634 1.00 96.06 81 GLU A O 1
ATOM 651 N N . TYR A 1 82 ? 3.706 8.631 3.943 1.00 93.00 82 TYR A N 1
ATOM 652 C CA . TYR A 1 82 ? 4.154 7.245 4.118 1.00 93.00 82 TYR A CA 1
ATOM 653 C C . TYR A 1 82 ? 4.965 7.006 5.400 1.00 93.00 82 TYR A C 1
ATOM 655 O O . TYR A 1 82 ? 4.925 5.893 5.916 1.00 93.00 82 TYR A O 1
ATOM 663 N N . GLU A 1 83 ? 5.662 8.015 5.929 1.00 93.06 83 GLU A N 1
ATOM 664 C CA . GLU A 1 83 ? 6.321 7.953 7.244 1.00 93.06 83 GLU A CA 1
ATOM 665 C C . GLU A 1 83 ? 5.317 7.940 8.406 1.00 93.06 83 GLU A C 1
ATOM 667 O O . GLU A 1 83 ? 5.607 7.387 9.466 1.00 93.06 83 GLU A O 1
ATOM 672 N N . VAL A 1 84 ? 4.139 8.547 8.223 1.00 94.62 84 VAL A N 1
ATOM 673 C CA . VAL A 1 84 ? 3.074 8.551 9.238 1.00 94.62 84 VAL A CA 1
ATOM 674 C C . VAL A 1 84 ? 2.262 7.253 9.220 1.00 94.62 84 VAL A C 1
ATOM 676 O O . VAL A 1 84 ? 1.745 6.837 10.261 1.00 94.62 84 VAL A O 1
ATOM 679 N N . LEU A 1 85 ? 2.136 6.609 8.056 1.00 90.81 85 LEU A N 1
ATOM 680 C CA . LEU A 1 85 ? 1.550 5.273 7.951 1.00 90.81 85 LEU A CA 1
ATOM 681 C C . LEU A 1 85 ? 2.341 4.282 8.809 1.00 90.81 85 LEU A C 1
ATOM 683 O O . LEU A 1 85 ? 3.547 4.164 8.666 1.00 90.81 85 LEU A O 1
ATOM 687 N N . ASP A 1 86 ? 1.622 3.547 9.648 1.00 90.81 86 ASP A N 1
ATOM 688 C CA . ASP A 1 86 ? 2.013 2.334 10.388 1.00 90.81 86 ASP A CA 1
ATOM 689 C C . ASP A 1 86 ? 0.943 1.976 11.431 1.00 90.81 86 ASP A C 1
ATOM 691 O O . ASP A 1 86 ? 0.959 0.914 12.046 1.00 90.81 86 ASP A O 1
ATOM 695 N N . PHE A 1 87 ? -0.013 2.883 11.633 1.00 93.94 87 PHE A N 1
ATOM 696 C CA . PHE A 1 87 ? -1.163 2.677 12.499 1.00 93.94 87 PHE A CA 1
ATOM 697 C C . PHE A 1 87 ? -2.289 1.875 11.827 1.00 93.94 87 PHE A C 1
ATOM 699 O O . PHE A 1 87 ? -3.243 1.485 12.503 1.00 93.94 87 PHE A O 1
ATOM 706 N N . GLU A 1 88 ? -2.219 1.647 10.511 1.00 95.12 88 GLU A N 1
ATOM 707 C CA . GLU A 1 88 ? -3.240 0.923 9.766 1.00 95.12 88 GLU A CA 1
ATOM 708 C C . GLU A 1 88 ? -3.219 -0.586 10.018 1.00 95.12 88 GLU A C 1
ATOM 710 O O . GLU A 1 88 ? -2.182 -1.243 10.026 1.00 95.12 88 GLU A O 1
ATOM 715 N N . SER A 1 89 ? -4.410 -1.165 10.155 1.00 95.56 89 SER A N 1
ATOM 716 C CA . SER A 1 89 ? -4.615 -2.609 10.307 1.00 95.56 89 SER A CA 1
ATOM 717 C C . SER A 1 89 ? -4.420 -3.380 8.994 1.00 95.56 89 SER A C 1
ATOM 719 O O . SER A 1 89 ? -4.303 -4.608 8.990 1.00 95.56 89 SER A O 1
ATOM 721 N N . GLY A 1 90 ? -4.405 -2.678 7.860 1.00 96.69 90 GLY A N 1
ATOM 722 C CA . GLY A 1 90 ? -4.184 -3.253 6.541 1.00 96.69 90 GLY A CA 1
ATOM 723 C C . GLY A 1 90 ? -4.292 -2.218 5.428 1.00 96.69 90 GLY A C 1
ATOM 724 O O . GLY A 1 90 ? -4.565 -1.041 5.667 1.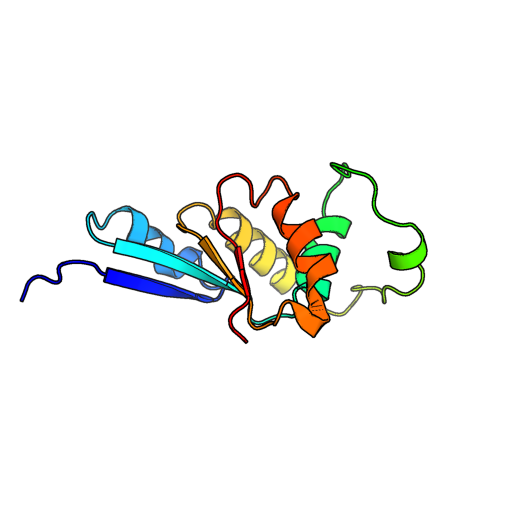00 96.69 90 GLY A O 1
ATOM 725 N N . ARG A 1 91 ? -4.085 -2.673 4.193 1.00 97.31 91 ARG A N 1
ATOM 726 C CA . ARG A 1 91 ? -4.129 -1.826 2.998 1.00 97.31 91 ARG A CA 1
ATOM 727 C C . ARG A 1 91 ? -5.086 -2.405 1.971 1.00 97.31 91 ARG A C 1
ATOM 729 O O . ARG A 1 91 ? -5.102 -3.613 1.738 1.00 97.31 91 ARG A O 1
ATOM 736 N N . LEU A 1 92 ? -5.880 -1.535 1.368 1.00 98.19 92 LEU A N 1
ATOM 737 C CA . LEU A 1 92 ? -6.805 -1.862 0.291 1.00 98.19 92 LEU A CA 1
ATOM 738 C C . LEU A 1 92 ? -6.198 -1.354 -1.009 1.00 98.19 92 LEU A C 1
ATOM 740 O O . LEU A 1 92 ? -5.765 -0.213 -1.057 1.00 98.19 92 LEU A O 1
ATOM 744 N N . PHE A 1 93 ? -6.179 -2.164 -2.052 1.00 97.94 93 PHE A N 1
ATOM 745 C CA . PHE A 1 93 ? -5.714 -1.777 -3.375 1.00 97.94 93 PHE A CA 1
ATOM 746 C C . PHE A 1 93 ? -6.895 -1.794 -4.333 1.00 97.94 93 PHE A C 1
ATOM 748 O O . PHE A 1 93 ? -7.611 -2.799 -4.422 1.00 97.94 93 PHE A O 1
ATOM 755 N N . ASN A 1 94 ? -7.075 -0.694 -5.064 1.00 96.56 94 ASN A N 1
ATOM 756 C CA . ASN A 1 94 ? -8.033 -0.598 -6.161 1.00 96.56 94 ASN A CA 1
ATOM 757 C C . ASN A 1 94 ? -7.508 -1.358 -7.393 1.00 96.56 94 ASN A C 1
ATOM 759 O O . ASN A 1 94 ? -7.107 -0.775 -8.397 1.00 96.56 94 ASN A O 1
ATOM 763 N N . THR A 1 95 ? -7.421 -2.677 -7.250 1.00 97.31 95 THR A N 1
ATOM 764 C CA . THR A 1 95 ? -6.896 -3.623 -8.234 1.00 97.31 95 THR A CA 1
ATOM 765 C C . THR A 1 95 ? -7.542 -4.992 -8.038 1.00 97.31 95 THR A C 1
ATOM 767 O O . THR A 1 95 ? -8.174 -5.247 -7.010 1.00 97.31 95 THR A O 1
ATOM 770 N N . CYS A 1 96 ? -7.299 -5.909 -8.974 1.00 96.81 96 CYS A N 1
ATOM 771 C CA . CYS A 1 96 ? -7.667 -7.312 -8.861 1.00 96.81 96 CYS A CA 1
ATOM 772 C C . CYS A 1 96 ? -6.453 -8.225 -9.098 1.00 96.81 96 CYS A C 1
ATOM 774 O O . CYS A 1 96 ? -5.545 -7.928 -9.880 1.00 96.81 96 CYS A O 1
ATOM 776 N N . ARG A 1 97 ? -6.449 -9.396 -8.448 1.00 96.75 97 ARG A N 1
ATOM 777 C CA . ARG A 1 97 ? -5.344 -10.366 -8.576 1.00 96.75 97 ARG A CA 1
ATOM 778 C C . ARG A 1 97 ? -5.236 -10.985 -9.971 1.00 96.75 97 ARG A C 1
ATOM 780 O O . ARG A 1 97 ? -4.152 -11.423 -10.334 1.00 96.75 97 ARG A O 1
ATOM 787 N N . LEU A 1 98 ? -6.320 -10.999 -10.751 1.00 97.25 98 LEU A N 1
ATOM 788 C CA . LEU A 1 98 ? -6.294 -11.499 -12.128 1.00 97.25 98 LEU A CA 1
ATOM 789 C C . LEU A 1 98 ? -5.362 -10.664 -13.022 1.00 97.25 98 LEU A C 1
ATOM 791 O O . LEU A 1 98 ? -4.694 -11.225 -13.883 1.00 97.25 98 LEU A O 1
ATOM 795 N N . LEU A 1 99 ? -5.312 -9.344 -12.808 1.00 95.31 99 LEU A N 1
ATOM 796 C CA . LEU A 1 99 ? -4.504 -8.424 -13.613 1.00 95.31 99 LEU A CA 1
ATOM 797 C C . LEU A 1 99 ? -3.144 -8.129 -12.975 1.00 95.31 99 LEU A C 1
ATOM 799 O O . LEU A 1 99 ? -2.128 -8.144 -13.662 1.00 95.31 99 LEU A O 1
ATOM 803 N N . GLU A 1 100 ? -3.108 -7.877 -11.664 1.00 96.25 100 GLU A N 1
ATOM 804 C CA . GLU A 1 100 ? -1.896 -7.407 -10.976 1.00 96.25 100 GLU A CA 1
ATOM 805 C C . GLU A 1 100 ? -1.431 -8.343 -9.847 1.00 96.25 100 GLU A C 1
ATOM 807 O O . GLU A 1 100 ? -0.688 -7.931 -8.956 1.00 96.25 100 GLU A O 1
ATOM 812 N N . GLY A 1 101 ? -1.832 -9.621 -9.874 1.00 95.94 101 GLY A N 1
ATOM 813 C CA . GLY A 1 101 ? -1.490 -10.608 -8.840 1.00 95.94 101 GLY A CA 1
ATOM 814 C C . GLY A 1 101 ? 0.011 -10.706 -8.554 1.00 95.94 101 GLY A C 1
ATOM 815 O O . GLY A 1 101 ? 0.405 -10.662 -7.390 1.00 95.94 101 GLY A O 1
ATOM 816 N N . LYS A 1 102 ? 0.849 -10.705 -9.603 1.00 94.69 102 LYS A N 1
ATOM 817 C CA . LYS A 1 102 ? 2.320 -10.709 -9.478 1.00 94.69 102 LYS A CA 1
ATOM 818 C C . LYS A 1 102 ? 2.824 -9.533 -8.630 1.00 94.69 102 LYS A C 1
ATOM 820 O O . LYS A 1 102 ? 3.707 -9.703 -7.798 1.00 94.69 102 LYS A O 1
ATOM 825 N N . TYR A 1 103 ? 2.258 -8.338 -8.807 1.00 94.88 103 TYR A N 1
ATOM 826 C CA . TYR A 1 103 ? 2.659 -7.151 -8.045 1.00 94.88 103 TYR A CA 1
ATOM 827 C C . TYR A 1 103 ? 2.113 -7.165 -6.622 1.00 94.88 103 TYR A C 1
ATOM 829 O O . TYR A 1 103 ? 2.815 -6.741 -5.710 1.00 94.88 103 TYR A O 1
ATOM 837 N N . MET A 1 104 ? 0.915 -7.713 -6.408 1.00 97.38 104 MET A N 1
ATOM 838 C CA . MET A 1 104 ? 0.388 -7.939 -5.059 1.00 97.38 104 MET A CA 1
ATOM 839 C C . MET A 1 104 ? 1.296 -8.875 -4.250 1.00 97.38 104 MET A C 1
ATOM 841 O O . MET A 1 104 ? 1.642 -8.549 -3.119 1.00 97.38 104 MET A O 1
ATOM 845 N N . GLU A 1 105 ? 1.757 -9.982 -4.836 1.00 96.19 105 GLU A N 1
ATOM 846 C CA . GLU A 1 105 ? 2.705 -10.906 -4.188 1.00 96.19 105 GLU A CA 1
ATOM 847 C C . GLU A 1 105 ? 4.048 -10.235 -3.868 1.00 96.19 105 GLU A C 1
ATOM 849 O O . GLU A 1 105 ? 4.640 -10.456 -2.811 1.00 96.19 105 GLU A O 1
ATOM 854 N N . LEU A 1 106 ? 4.543 -9.379 -4.766 1.00 95.88 106 LEU A N 1
ATOM 855 C CA . LEU A 1 106 ? 5.768 -8.619 -4.527 1.00 95.88 106 LEU A CA 1
ATOM 856 C C . LEU A 1 106 ? 5.593 -7.570 -3.421 1.00 95.88 106 LEU A C 1
ATOM 858 O O . LEU A 1 106 ? 6.487 -7.416 -2.591 1.00 95.88 106 LEU A O 1
ATOM 862 N N . LEU A 1 107 ? 4.445 -6.888 -3.368 1.00 96.62 107 LEU A N 1
ATOM 863 C CA . LEU A 1 107 ? 4.102 -5.950 -2.298 1.00 96.62 107 LEU A CA 1
ATOM 864 C C . LEU A 1 107 ? 4.038 -6.651 -0.939 1.00 96.62 107 LEU A C 1
ATOM 866 O O . LEU A 1 107 ? 4.569 -6.115 0.031 1.00 96.62 107 LEU A O 1
ATOM 870 N N . GLU A 1 108 ? 3.440 -7.841 -0.861 1.00 96.50 108 GLU A N 1
ATOM 871 C CA . GLU A 1 108 ? 3.358 -8.642 0.372 1.00 96.50 108 GLU A CA 1
ATOM 872 C C . GLU A 1 108 ? 4.746 -8.999 0.934 1.00 96.50 108 GLU A C 1
ATOM 874 O O . GLU A 1 108 ? 4.910 -9.127 2.145 1.00 96.50 108 GLU A O 1
ATOM 879 N N . ARG A 1 109 ? 5.765 -9.105 0.073 1.00 95.88 109 ARG A N 1
ATOM 880 C CA . ARG A 1 109 ? 7.152 -9.411 0.460 1.00 95.88 109 ARG A CA 1
ATOM 881 C C . ARG A 1 109 ? 7.950 -8.191 0.929 1.00 95.88 109 ARG A C 1
ATOM 883 O O . ARG A 1 109 ? 9.059 -8.359 1.435 1.00 95.88 109 ARG A O 1
ATOM 890 N N . LEU A 1 110 ? 7.452 -6.968 0.725 1.00 95.38 110 LEU A N 1
ATOM 891 C CA . LEU A 1 110 ? 8.180 -5.757 1.107 1.00 95.38 110 LEU A CA 1
ATOM 892 C C . LEU A 1 110 ? 8.177 -5.554 2.632 1.00 95.38 110 LEU A C 1
ATOM 894 O O . LEU A 1 110 ? 7.117 -5.662 3.250 1.00 95.38 110 LEU A O 1
ATOM 898 N N . PRO A 1 111 ? 9.305 -5.125 3.237 1.00 93.31 111 PRO A N 1
ATOM 899 C CA . PRO A 1 111 ? 9.391 -4.874 4.676 1.00 93.31 111 PRO A CA 1
ATOM 900 C C . PRO A 1 111 ? 8.319 -3.919 5.224 1.00 93.31 111 PRO A C 1
ATOM 902 O O . PRO A 1 111 ? 7.781 -4.168 6.299 1.00 93.31 111 PRO A O 1
ATOM 905 N N . ILE A 1 112 ? 7.939 -2.881 4.466 1.00 91.00 112 ILE A 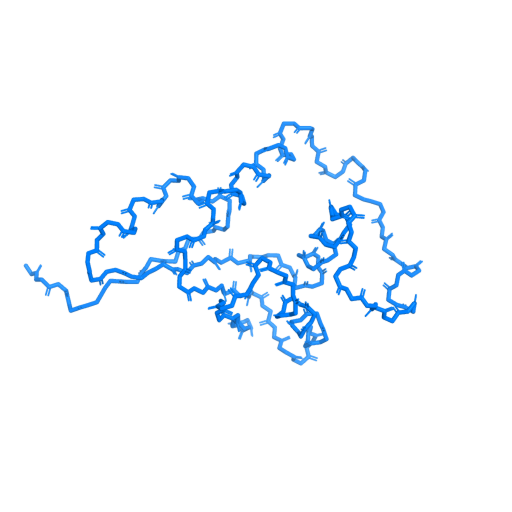N 1
ATOM 906 C CA . ILE A 1 112 ? 6.893 -1.909 4.850 1.00 91.00 112 ILE A CA 1
ATOM 907 C C . ILE A 1 112 ? 5.498 -2.537 5.028 1.00 91.00 112 ILE A C 1
ATOM 909 O O . ILE A 1 112 ? 4.626 -1.957 5.674 1.00 91.00 112 ILE A O 1
ATOM 913 N N . ASN A 1 113 ? 5.279 -3.714 4.440 1.00 93.81 113 ASN A N 1
ATOM 914 C CA . ASN A 1 113 ? 4.028 -4.461 4.521 1.00 93.81 113 ASN A CA 1
ATOM 915 C C . ASN A 1 113 ? 4.128 -5.668 5.467 1.00 93.81 113 ASN A C 1
ATOM 917 O O . ASN A 1 113 ? 3.188 -6.459 5.545 1.00 93.81 113 ASN A O 1
ATOM 921 N N . THR A 1 114 ? 5.227 -5.810 6.217 1.00 90.75 114 THR A N 1
ATOM 922 C CA . THR A 1 114 ? 5.372 -6.881 7.212 1.00 90.75 114 THR A CA 1
ATOM 923 C C . THR A 1 114 ? 4.219 -6.813 8.211 1.00 90.75 114 THR A C 1
ATOM 925 O O . THR A 1 114 ? 3.920 -5.751 8.749 1.00 90.75 114 THR A O 1
ATOM 928 N N . ASN A 1 115 ? 3.558 -7.946 8.456 1.00 89.25 115 ASN A N 1
ATOM 929 C CA . ASN A 1 115 ? 2.377 -8.070 9.323 1.00 89.25 115 ASN A CA 1
ATOM 930 C C . ASN A 1 115 ? 1.130 -7.278 8.876 1.00 89.25 115 ASN A C 1
ATOM 932 O O . ASN A 1 115 ? 0.126 -7.288 9.591 1.00 89.25 115 ASN A O 1
ATOM 936 N N . LYS A 1 116 ? 1.137 -6.644 7.696 1.00 92.62 116 LYS A N 1
ATOM 937 C CA . LYS A 1 116 ? -0.031 -5.945 7.143 1.00 92.62 116 LYS A CA 1
ATOM 938 C C . LYS A 1 116 ? -0.790 -6.862 6.195 1.00 92.62 116 LYS A C 1
ATOM 940 O O . LYS A 1 116 ? -0.211 -7.528 5.342 1.00 92.62 116 LYS A O 1
ATOM 945 N N . LYS A 1 117 ? -2.119 -6.871 6.310 1.00 94.56 117 LYS A N 1
ATOM 946 C CA . LYS A 1 117 ? -2.977 -7.551 5.332 1.00 94.56 117 LYS A CA 1
ATOM 947 C C . LYS A 1 117 ? -3.183 -6.642 4.125 1.00 94.56 117 LYS A C 1
ATOM 949 O O . LYS A 1 117 ? -3.655 -5.517 4.291 1.00 94.56 117 LYS A O 1
ATOM 954 N N . LEU A 1 118 ? -2.849 -7.132 2.933 1.00 97.50 118 LEU A N 1
ATOM 955 C CA . LEU A 1 118 ? -3.092 -6.435 1.670 1.00 97.50 118 LEU A CA 1
ATOM 956 C C . LEU A 1 118 ? -4.293 -7.069 0.959 1.00 97.50 118 LEU A C 1
ATOM 958 O O . LEU A 1 118 ? -4.334 -8.281 0.739 1.00 97.50 118 LEU A O 1
ATOM 962 N N . PHE A 1 119 ? -5.275 -6.249 0.596 1.00 97.94 119 PHE A N 1
ATOM 963 C CA . PHE A 1 119 ? -6.501 -6.695 -0.060 1.00 97.94 119 PHE A CA 1
ATOM 964 C C . PHE A 1 119 ? -6.615 -6.058 -1.441 1.00 97.94 119 PHE A C 1
ATOM 966 O O . PHE A 1 119 ? -6.585 -4.839 -1.555 1.00 97.94 119 PHE A O 1
ATOM 973 N N . ALA A 1 120 ? -6.784 -6.873 -2.478 1.00 97.75 120 ALA A N 1
ATOM 974 C CA . ALA A 1 120 ? -7.201 -6.414 -3.800 1.00 97.75 120 ALA A CA 1
ATOM 975 C C . ALA A 1 120 ? -8.738 -6.417 -3.838 1.00 97.75 120 ALA A C 1
ATOM 977 O O . ALA A 1 120 ? -9.335 -7.466 -3.583 1.00 97.75 120 ALA A O 1
ATOM 978 N N . VAL A 1 121 ? -9.360 -5.257 -4.061 1.00 96.75 121 VAL A N 1
ATOM 979 C CA . VAL A 1 121 ? -10.818 -5.061 -3.903 1.00 96.75 121 VAL A CA 1
ATOM 980 C C . VAL A 1 121 ? -11.490 -4.347 -5.084 1.00 96.75 121 VAL A C 1
ATOM 982 O O . VAL A 1 121 ? -12.636 -3.920 -4.949 1.00 96.75 121 VAL A O 1
ATOM 985 N N . GLY A 1 122 ? -10.775 -4.186 -6.201 1.00 92.19 122 GLY A N 1
ATOM 986 C CA . GLY A 1 122 ? -11.287 -3.600 -7.446 1.00 92.19 122 GLY A CA 1
ATOM 987 C C . GLY A 1 122 ? -11.843 -4.622 -8.429 1.00 92.19 122 GLY A C 1
ATOM 988 O O . GLY A 1 122 ? -11.649 -5.843 -8.213 1.00 92.19 122 GLY A O 1
#

Foldseek 3Di:
DDDQAAEAEDELLCLVVCLCQLVVPRYAYEYEAADALLVVLVVVQVPDPDRPDDDDPVSPPDDDDCVPVDDPVVVVSSVVSLVSPDRHQAYEYCADCVVCVVSVVSVCPDPSCVNHDYHYDD

InterPro domains:
  IPR058980 Glycosyltransferase, N-terminal domain [PF26168] (2-122)

Organism: Opuntia streptacantha (NCBI:txid393608)

Radius of gyration: 15.65 Å; chains: 1; bounding box: 44×31×41 Å

Secondary structure (DSSP, 8-state):
---S-EEEEEEGGGHHHHGGGGG-TTEEEEEEE-S-HHHHHHHHHHH-SS-SS---GGGSTTPPP-TTTS-HHHHHHHHHHHHH--S-SEEEESS-HHHHHHHHHHHHTSGGGTTPEEEE--

pLDDT: mean 92.33, std 7.32, range [57.78, 98.19]